Protein AF-Q2JN24-F1 (afdb_monomer)

pLDDT: mean 84.6, std 17.43, range [47.22, 97.81]

Sequence (107 aa):
MAVSRSPSNGSSRREQQHPQYATDRAALDELMVQAQERPLSEWVLAEVARLRIRYHGFPGAWDLQRDLDQILEQWGLSEEELFARTRQIHARGQVYDRSFSTRDDWA

Radius of gyration: 20.01 Å; Cα contacts (8 Å, |Δi|>4): 55; chains: 1; bounding box: 69×47×37 Å

Mean predicted aligned error: 10.12 Å

Structure (mmCIF, N/CA/C/O backbone):
data_AF-Q2JN24-F1
#
_entry.id   AF-Q2JN24-F1
#
loop_
_atom_site.group_PDB
_atom_site.id
_atom_site.type_symbol
_atom_site.label_atom_id
_atom_site.label_alt_id
_atom_site.label_comp_id
_atom_site.label_asym_id
_atom_site.label_entity_id
_atom_site.label_seq_id
_atom_site.pdbx_PDB_ins_code
_atom_site.Cartn_x
_atom_site.Cartn_y
_atom_site.Cartn_z
_atom_site.occupancy
_atom_site.B_iso_or_equiv
_atom_site.auth_seq_id
_atom_site.auth_comp_id
_atom_site.auth_asym_id
_atom_site.auth_atom_id
_atom_site.pdbx_PDB_model_num
ATOM 1 N N . MET A 1 1 ? -55.361 6.810 20.318 1.00 49.66 1 MET A N 1
ATOM 2 C CA . MET A 1 1 ? -54.562 5.567 20.323 1.00 49.66 1 MET A CA 1
ATOM 3 C C . MET A 1 1 ? -53.236 5.873 19.653 1.00 49.66 1 MET A C 1
ATOM 5 O O . MET A 1 1 ? -53.240 6.318 18.515 1.00 49.66 1 MET A O 1
ATOM 9 N N . ALA A 1 2 ? -52.140 5.762 20.401 1.00 53.38 2 ALA A N 1
ATOM 10 C CA . ALA A 1 2 ? -50.786 6.070 19.956 1.00 53.38 2 ALA A CA 1
ATOM 11 C C . ALA A 1 2 ? -50.109 4.808 19.406 1.00 53.38 2 ALA A C 1
ATOM 13 O O . ALA A 1 2 ? -50.192 3.767 20.049 1.00 53.38 2 ALA A O 1
ATOM 14 N N . VAL A 1 3 ? -49.391 4.920 18.288 1.00 53.66 3 VAL A N 1
ATOM 15 C CA . VAL A 1 3 ? -48.224 4.073 18.001 1.00 53.66 3 VAL A CA 1
ATOM 16 C C . VAL A 1 3 ? -47.130 4.977 17.452 1.00 53.66 3 VAL A C 1
ATOM 18 O O . VAL A 1 3 ? -47.131 5.391 16.295 1.00 53.66 3 VAL A O 1
ATOM 21 N N . SER A 1 4 ? -46.207 5.294 18.349 1.00 51.47 4 SER A N 1
ATOM 22 C CA . SER A 1 4 ? -44.875 5.791 18.054 1.00 51.47 4 SER A CA 1
ATOM 23 C C . SER A 1 4 ? -44.087 4.697 17.335 1.00 51.47 4 SER A C 1
ATOM 25 O O . SER A 1 4 ? -44.057 3.554 17.790 1.00 51.47 4 SER A O 1
ATOM 27 N N . ARG A 1 5 ? -43.390 5.039 16.251 1.00 52.41 5 ARG A N 1
ATOM 28 C CA . ARG A 1 5 ? -42.291 4.221 15.729 1.00 52.41 5 ARG A CA 1
ATOM 29 C C . ARG A 1 5 ? -41.040 5.088 15.694 1.00 52.41 5 ARG A C 1
ATOM 31 O O . ARG A 1 5 ? -40.846 5.887 14.786 1.00 52.41 5 ARG A O 1
ATOM 38 N N . SER A 1 6 ? -40.243 4.960 16.748 1.00 59.16 6 SER A N 1
ATOM 39 C CA . SER A 1 6 ? -38.880 5.487 16.826 1.00 59.16 6 SER A CA 1
ATOM 40 C C . SER A 1 6 ? -37.952 4.709 15.874 1.00 59.16 6 SER A C 1
ATOM 42 O O . SER A 1 6 ? -38.280 3.579 15.496 1.00 59.16 6 SER A O 1
ATOM 44 N N . PRO A 1 7 ? -36.832 5.315 15.438 1.00 56.44 7 PRO A N 1
ATOM 45 C CA . PRO A 1 7 ? -36.120 4.913 14.233 1.00 56.44 7 PRO A CA 1
ATOM 46 C C . PRO A 1 7 ? -35.262 3.660 14.435 1.00 56.44 7 PRO A C 1
ATOM 48 O O . PRO A 1 7 ? -34.842 3.321 15.540 1.00 56.44 7 PRO A O 1
ATOM 51 N N . SER A 1 8 ? -35.000 2.977 13.323 1.00 56.47 8 SER A N 1
ATOM 52 C CA . SER A 1 8 ? -34.111 1.825 13.220 1.00 56.47 8 SER A CA 1
ATOM 53 C C . SER A 1 8 ? -32.694 2.161 13.686 1.00 56.47 8 SER A C 1
ATOM 55 O O . SER A 1 8 ? -32.056 3.092 13.199 1.00 56.47 8 SER A O 1
ATOM 57 N N . ASN A 1 9 ? -32.242 1.345 14.632 1.00 51.03 9 ASN A N 1
ATOM 58 C CA . ASN A 1 9 ? -30.952 1.314 15.301 1.00 51.03 9 ASN A CA 1
ATOM 59 C C . ASN A 1 9 ? -29.770 1.427 14.313 1.00 51.03 9 ASN A C 1
ATOM 61 O O . ASN A 1 9 ? -29.404 0.455 13.649 1.00 51.03 9 ASN A O 1
ATOM 65 N N . GLY A 1 10 ? -29.171 2.615 14.208 1.00 50.03 10 GLY A N 1
ATOM 66 C CA . GLY A 1 10 ? -27.887 2.799 13.542 1.00 50.03 10 GLY A CA 1
ATOM 67 C C . GLY A 1 10 ? -26.821 2.083 14.359 1.00 50.03 10 GLY A C 1
ATOM 68 O O . GLY A 1 10 ? -26.444 2.549 15.429 1.00 50.03 10 GLY A O 1
ATOM 69 N N . SER A 1 11 ? -26.364 0.928 13.878 1.00 56.44 11 SER A N 1
ATOM 70 C CA . SER A 1 11 ? -25.221 0.239 14.470 1.00 56.44 11 SER A CA 1
ATOM 71 C C . SER A 1 11 ? -24.028 1.184 14.382 1.00 56.44 11 SER A C 1
ATOM 73 O O . SER A 1 11 ? -23.496 1.393 13.292 1.00 56.44 11 SER A O 1
ATOM 75 N N . SER A 1 12 ? -23.629 1.789 15.501 1.00 58.12 12 SER A N 1
ATOM 76 C CA . SER A 1 12 ? -22.343 2.465 15.618 1.00 58.12 12 SER A CA 1
ATOM 77 C C . SER A 1 12 ? -21.284 1.412 15.313 1.00 58.12 12 SER A C 1
ATOM 79 O O . SER A 1 12 ? -21.005 0.522 16.120 1.00 58.12 12 SER A O 1
ATOM 81 N N . ARG A 1 13 ? -20.799 1.414 14.068 1.00 65.75 13 ARG A N 1
ATOM 82 C CA . ARG A 1 13 ? -19.851 0.425 13.571 1.00 65.75 13 ARG A CA 1
ATOM 83 C C . ARG A 1 13 ? -18.543 0.697 14.308 1.00 65.75 13 ARG A C 1
ATOM 85 O O . ARG A 1 13 ? -17.789 1.581 13.922 1.00 65.75 13 ARG A O 1
ATOM 92 N N . ARG A 1 14 ? -18.365 0.027 15.451 1.00 77.38 14 ARG A N 1
ATOM 93 C CA . ARG A 1 14 ? -17.157 0.124 16.268 1.00 77.38 14 ARG A CA 1
ATOM 94 C C . ARG A 1 14 ? -15.974 -0.240 15.387 1.00 77.38 14 ARG A C 1
ATOM 96 O O . ARG A 1 14 ? -16.058 -1.210 14.634 1.00 77.38 14 ARG A O 1
ATOM 103 N N . GLU A 1 15 ? -14.927 0.565 15.481 1.00 85.88 15 GLU A N 1
ATOM 104 C CA . GLU A 1 15 ? -13.682 0.325 14.771 1.00 85.88 15 GLU A CA 1
ATOM 105 C C . GLU A 1 15 ? -13.173 -1.085 15.081 1.00 85.88 15 GLU A C 1
ATOM 107 O O . GLU A 1 15 ? -13.099 -1.498 16.242 1.00 85.88 15 GLU A O 1
ATOM 112 N N . GLN A 1 16 ? -12.903 -1.846 14.025 1.00 92.56 16 GLN A N 1
ATOM 113 C CA . GLN A 1 16 ? -12.388 -3.202 14.104 1.00 92.56 16 GLN A CA 1
ATOM 114 C C . GLN A 1 16 ? -10.874 -3.177 13.946 1.00 92.56 16 GLN A C 1
ATOM 116 O O . GLN A 1 16 ? -10.331 -2.444 13.121 1.00 92.56 16 GLN A O 1
ATOM 121 N N . GLN A 1 17 ? -10.190 -4.022 14.712 1.00 92.50 17 GLN A N 1
ATOM 122 C CA . GLN A 1 17 ? -8.755 -4.210 14.572 1.00 92.50 17 GLN A CA 1
ATOM 123 C C . GLN A 1 17 ? -8.486 -5.348 13.588 1.00 92.50 17 GLN A C 1
ATOM 125 O O . GLN A 1 17 ? -8.945 -6.474 13.788 1.00 92.50 17 GLN A O 1
ATOM 130 N N . HIS A 1 18 ? -7.755 -5.058 12.511 1.00 93.69 18 HIS A N 1
ATOM 131 C CA . HIS A 1 18 ? -7.354 -6.085 11.556 1.00 93.69 18 HIS A CA 1
ATOM 132 C C . HIS A 1 18 ? -6.244 -6.963 12.171 1.00 93.69 18 HIS A C 1
ATOM 134 O O . HIS A 1 18 ? -5.274 -6.413 12.695 1.00 93.69 18 HIS A O 1
ATOM 140 N N . PRO A 1 19 ? -6.316 -8.306 12.092 1.00 96.06 19 PRO A N 1
ATOM 141 C CA . PRO A 1 19 ? -5.311 -9.183 12.704 1.00 96.06 19 PRO A CA 1
ATOM 142 C C . PRO A 1 19 ? -3.881 -8.962 12.196 1.00 96.06 19 PRO A C 1
ATOM 144 O O . PRO A 1 19 ? -2.929 -9.183 12.934 1.00 96.06 19 PRO A O 1
ATOM 147 N N . GLN A 1 20 ? -3.724 -8.518 10.944 1.00 96.75 20 GLN A N 1
ATOM 148 C CA . GLN A 1 20 ? -2.410 -8.255 10.335 1.00 96.75 20 GLN A CA 1
ATOM 149 C C . GLN A 1 20 ? -1.989 -6.783 10.449 1.00 96.75 20 GLN A C 1
ATOM 151 O O . GLN A 1 20 ? -0.948 -6.419 9.918 1.00 96.75 20 GLN A O 1
ATOM 156 N N . TYR A 1 21 ? -2.760 -5.945 11.158 1.00 97.06 21 TYR A N 1
ATOM 157 C CA . TYR A 1 21 ? -2.519 -4.501 11.252 1.00 97.06 21 TYR A CA 1
ATOM 158 C C . TYR A 1 21 ? -1.080 -4.164 11.643 1.00 97.06 21 TYR A C 1
ATOM 160 O O . TYR A 1 21 ? -0.453 -3.345 10.989 1.00 97.06 21 TYR A O 1
ATOM 168 N N . ALA A 1 22 ? -0.537 -4.806 12.682 1.00 96.88 22 ALA A N 1
ATOM 169 C CA . ALA A 1 22 ? 0.804 -4.484 13.170 1.00 96.88 22 ALA A CA 1
ATOM 170 C C . ALA A 1 22 ? 1.883 -4.727 12.100 1.00 96.88 22 ALA A C 1
ATOM 172 O O . ALA A 1 22 ? 2.764 -3.894 11.904 1.00 96.88 22 ALA A O 1
ATOM 173 N N . THR A 1 23 ? 1.787 -5.847 11.383 1.00 97.44 23 THR A N 1
ATOM 174 C CA . THR A 1 23 ? 2.718 -6.196 10.305 1.00 97.44 23 THR A CA 1
ATOM 175 C C . THR A 1 23 ? 2.511 -5.314 9.078 1.00 97.44 23 THR A C 1
ATOM 177 O O . THR A 1 23 ? 3.482 -4.819 8.517 1.00 97.44 23 THR A O 1
ATOM 180 N N . ASP A 1 24 ? 1.259 -5.078 8.681 1.00 97.50 24 ASP A N 1
ATOM 181 C CA . ASP A 1 24 ? 0.931 -4.239 7.526 1.00 97.50 24 ASP A CA 1
ATOM 182 C C . ASP A 1 24 ? 1.319 -2.773 7.759 1.00 97.50 24 ASP A C 1
ATOM 184 O O . ASP A 1 24 ? 1.768 -2.115 6.828 1.00 97.50 24 ASP A O 1
ATOM 188 N N . ARG A 1 25 ? 1.187 -2.266 8.992 1.00 97.62 25 ARG A N 1
ATOM 189 C CA . ARG A 1 25 ? 1.629 -0.919 9.369 1.00 97.62 25 ARG A CA 1
ATOM 190 C C . ARG A 1 25 ? 3.138 -0.777 9.207 1.00 97.62 25 ARG A C 1
ATOM 192 O O . ARG A 1 25 ? 3.576 0.149 8.538 1.00 97.62 25 ARG A O 1
ATOM 199 N N . ALA A 1 26 ? 3.911 -1.714 9.758 1.00 97.50 26 ALA A N 1
ATOM 200 C CA . ALA A 1 26 ? 5.365 -1.709 9.612 1.00 97.50 26 ALA A CA 1
ATOM 201 C C . ALA A 1 26 ? 5.787 -1.791 8.134 1.00 97.50 26 ALA A C 1
ATOM 203 O O . ALA A 1 26 ? 6.636 -1.023 7.691 1.00 97.50 26 ALA A O 1
ATOM 204 N N . ALA A 1 27 ? 5.139 -2.661 7.352 1.00 96.44 27 ALA A N 1
ATOM 205 C CA . ALA A 1 27 ? 5.386 -2.758 5.916 1.00 96.44 27 ALA A CA 1
ATOM 206 C C . ALA A 1 27 ? 5.026 -1.459 5.172 1.00 96.44 27 ALA A C 1
ATOM 208 O O . ALA A 1 27 ? 5.757 -1.040 4.279 1.00 96.44 27 ALA A O 1
ATOM 209 N N . LEU A 1 28 ? 3.921 -0.799 5.536 1.00 97.50 28 LEU A N 1
ATOM 210 C CA . LEU A 1 28 ? 3.518 0.470 4.934 1.00 97.50 28 LEU A CA 1
ATOM 211 C C . LEU A 1 28 ? 4.502 1.597 5.252 1.00 97.50 28 LEU A C 1
ATOM 213 O O . LEU A 1 28 ? 4.842 2.362 4.353 1.00 97.50 28 LEU A O 1
ATOM 217 N N . ASP A 1 29 ? 4.996 1.672 6.487 1.00 97.25 29 ASP A N 1
ATOM 218 C CA . ASP A 1 29 ? 5.990 2.673 6.876 1.00 97.25 29 ASP A CA 1
ATOM 219 C C . ASP A 1 29 ? 7.280 2.523 6.035 1.00 97.25 29 ASP A C 1
ATOM 221 O O . ASP A 1 29 ? 7.829 3.515 5.553 1.00 97.25 29 ASP A O 1
ATOM 225 N N . GLU A 1 30 ? 7.725 1.289 5.760 1.00 96.00 30 GLU A N 1
ATOM 226 C CA . GLU A 1 30 ? 8.842 1.021 4.839 1.00 96.00 30 GLU A CA 1
ATOM 227 C C . GLU A 1 30 ? 8.508 1.390 3.382 1.00 96.00 30 GLU A C 1
ATOM 229 O O . GLU A 1 30 ? 9.326 2.005 2.685 1.00 96.00 30 GLU A O 1
ATOM 234 N N . LEU A 1 31 ? 7.296 1.067 2.916 1.00 95.81 31 LEU A N 1
ATOM 235 C CA . LEU A 1 31 ? 6.836 1.416 1.568 1.00 95.81 31 LEU A CA 1
ATOM 236 C C . LEU A 1 31 ? 6.786 2.925 1.348 1.00 95.81 31 LEU A C 1
ATOM 238 O O . LEU A 1 31 ? 7.113 3.369 0.255 1.00 95.81 31 LEU A O 1
ATOM 242 N N . MET A 1 32 ? 6.418 3.723 2.352 1.00 95.38 32 MET A N 1
ATOM 243 C CA . MET A 1 32 ? 6.380 5.186 2.240 1.00 95.38 32 MET A CA 1
ATOM 244 C C . MET A 1 32 ? 7.765 5.798 2.005 1.00 95.38 32 MET A C 1
ATOM 246 O O . MET A 1 32 ? 7.882 6.827 1.334 1.00 95.38 32 MET A O 1
ATOM 250 N N . VAL A 1 33 ? 8.821 5.171 2.527 1.00 94.75 33 VAL A N 1
ATOM 251 C CA . VAL A 1 33 ? 10.203 5.579 2.240 1.00 94.75 33 VAL A CA 1
ATOM 252 C C . VAL A 1 33 ? 10.550 5.235 0.792 1.00 94.75 33 VAL A C 1
ATOM 254 O O . VAL A 1 33 ? 10.968 6.109 0.035 1.00 94.75 33 VAL A O 1
ATOM 257 N N . GLN A 1 34 ? 10.290 3.995 0.370 1.00 93.62 34 GLN A N 1
ATOM 258 C CA . GLN A 1 34 ? 10.584 3.538 -0.995 1.00 93.62 34 GLN A CA 1
ATOM 259 C C . GLN A 1 34 ? 9.724 4.240 -2.060 1.00 93.62 34 GLN A C 1
ATOM 261 O O . GLN A 1 34 ? 10.161 4.443 -3.190 1.00 93.62 34 GLN A O 1
ATOM 266 N N . ALA A 1 35 ? 8.512 4.672 -1.708 1.00 91.94 35 ALA A N 1
ATOM 267 C CA . ALA A 1 35 ? 7.590 5.393 -2.584 1.00 91.94 35 ALA A CA 1
ATOM 268 C C . ALA A 1 35 ? 8.135 6.749 -3.061 1.00 91.94 35 ALA A C 1
ATOM 270 O O . ALA A 1 35 ? 7.629 7.302 -4.041 1.00 91.94 35 ALA A O 1
ATOM 271 N N . GLN A 1 36 ? 9.150 7.288 -2.380 1.00 92.50 36 GLN A N 1
ATOM 272 C CA . GLN A 1 36 ? 9.820 8.534 -2.751 1.00 92.50 36 GLN A CA 1
ATOM 273 C C . GLN A 1 36 ? 10.914 8.322 -3.807 1.00 92.50 36 GLN A C 1
ATOM 275 O O . GLN A 1 36 ? 11.341 9.288 -4.445 1.00 92.50 36 GLN A O 1
ATOM 280 N N . GLU A 1 37 ? 11.353 7.082 -4.025 1.00 90.75 37 GLU A N 1
ATOM 281 C CA . GLU A 1 37 ? 12.411 6.767 -4.978 1.00 90.75 37 GLU A CA 1
ATOM 282 C C . GLU A 1 37 ? 11.938 6.893 -6.433 1.00 90.75 37 GLU A C 1
ATOM 284 O O . GLU A 1 37 ? 10.770 6.688 -6.786 1.00 90.75 37 GLU A O 1
ATOM 289 N N . ARG A 1 38 ? 12.877 7.255 -7.314 1.00 84.25 38 ARG A N 1
ATOM 290 C CA . ARG A 1 38 ? 12.659 7.347 -8.761 1.00 84.25 38 ARG A CA 1
ATOM 291 C C . ARG A 1 38 ? 13.784 6.592 -9.486 1.00 84.25 38 ARG A C 1
ATOM 293 O O . ARG A 1 38 ? 14.948 6.900 -9.231 1.00 84.25 38 ARG A O 1
ATOM 300 N N . PRO A 1 39 ? 13.471 5.669 -10.418 1.00 86.12 39 PRO A N 1
ATOM 301 C CA . PRO A 1 39 ? 12.134 5.299 -10.901 1.00 86.12 39 PRO A CA 1
ATOM 302 C C . PRO A 1 39 ? 11.323 4.490 -9.876 1.00 86.12 39 PRO A C 1
ATOM 304 O O . PRO A 1 39 ? 11.886 3.856 -8.993 1.00 86.12 39 PRO A O 1
ATOM 307 N N . LEU A 1 40 ? 9.993 4.505 -10.012 1.00 87.06 40 LEU A N 1
ATOM 308 C CA . LEU A 1 40 ? 9.116 3.716 -9.145 1.00 87.06 40 LEU A CA 1
ATOM 309 C C . LEU A 1 40 ? 9.333 2.217 -9.388 1.00 87.06 40 LEU A C 1
ATOM 311 O O . LEU A 1 40 ? 9.248 1.764 -10.532 1.00 87.06 40 LEU A O 1
ATOM 315 N N . SER A 1 41 ? 9.546 1.454 -8.318 1.00 91.38 41 SER A N 1
ATOM 316 C CA . SER A 1 41 ? 9.674 -0.002 -8.391 1.00 91.38 41 SER A CA 1
ATOM 317 C C . SER A 1 41 ? 8.324 -0.680 -8.658 1.00 91.38 41 SER A C 1
ATOM 319 O O . SER A 1 41 ? 7.302 -0.341 -8.053 1.00 91.38 41 SER A O 1
ATOM 321 N N . GLU A 1 42 ? 8.324 -1.687 -9.536 1.00 92.38 42 GLU A N 1
ATOM 322 C CA . GLU A 1 42 ? 7.151 -2.527 -9.814 1.00 92.38 42 GLU A CA 1
ATOM 323 C C . GLU A 1 42 ? 6.669 -3.281 -8.560 1.00 92.38 42 GLU A C 1
ATOM 325 O O . GLU A 1 42 ? 5.464 -3.459 -8.373 1.00 92.38 42 GLU A O 1
ATOM 330 N N . TRP A 1 43 ? 7.593 -3.661 -7.670 1.00 92.62 43 T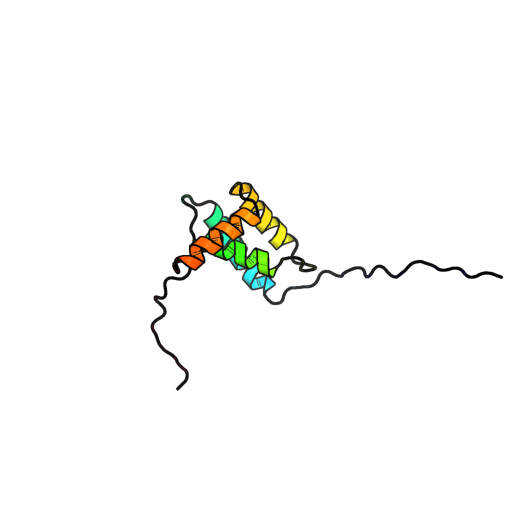RP A N 1
ATOM 331 C CA . TRP A 1 43 ? 7.273 -4.310 -6.397 1.00 92.62 43 TRP A CA 1
ATOM 332 C C . TRP A 1 43 ? 6.498 -3.374 -5.461 1.00 92.62 43 TRP A C 1
ATOM 334 O O . TRP A 1 43 ? 5.467 -3.764 -4.919 1.00 92.62 43 TRP A O 1
ATOM 344 N N . VAL A 1 44 ? 6.931 -2.113 -5.347 1.00 95.00 44 VAL A N 1
ATOM 345 C CA . VAL A 1 44 ? 6.265 -1.100 -4.509 1.00 95.00 44 VAL A CA 1
ATOM 346 C C . VAL A 1 44 ? 4.837 -0.841 -5.004 1.00 95.00 44 VAL A C 1
ATOM 348 O O . VAL A 1 44 ? 3.905 -0.799 -4.201 1.00 95.00 44 VAL A O 1
ATOM 351 N N . LEU A 1 45 ? 4.630 -0.748 -6.326 1.00 95.50 45 LEU A N 1
ATOM 352 C CA . LEU A 1 45 ? 3.288 -0.632 -6.917 1.00 95.50 45 LEU A CA 1
ATOM 353 C C . LEU A 1 45 ? 2.394 -1.822 -6.549 1.00 95.50 45 LEU A C 1
ATOM 355 O O . LEU A 1 45 ? 1.234 -1.635 -6.175 1.00 95.50 45 LEU A O 1
ATOM 359 N N . ALA A 1 46 ? 2.923 -3.042 -6.665 1.00 95.69 46 ALA A N 1
ATOM 360 C CA . ALA A 1 46 ? 2.178 -4.255 -6.352 1.00 95.69 46 ALA A CA 1
ATOM 361 C C . ALA A 1 46 ? 1.808 -4.332 -4.864 1.00 95.69 46 ALA A C 1
ATOM 363 O O . ALA A 1 46 ? 0.676 -4.682 -4.525 1.00 95.69 46 ALA A O 1
ATOM 364 N N . GLU A 1 47 ? 2.727 -3.950 -3.979 1.00 96.81 47 GLU A N 1
ATOM 365 C CA . GLU A 1 47 ? 2.527 -4.021 -2.536 1.00 96.81 47 GLU A CA 1
ATOM 366 C C . GLU A 1 47 ? 1.503 -2.990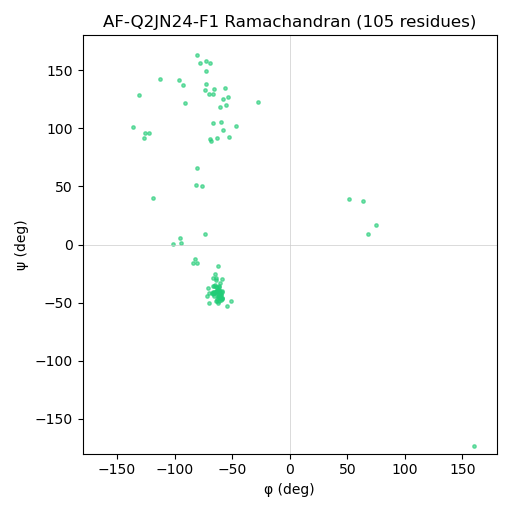 -2.037 1.00 96.81 47 GLU A C 1
ATOM 368 O O . GLU A 1 47 ? 0.601 -3.332 -1.264 1.00 96.81 47 GLU A O 1
ATOM 373 N N . VAL A 1 48 ? 1.559 -1.759 -2.558 1.00 97.75 48 VAL A N 1
ATOM 374 C CA . VAL A 1 48 ? 0.547 -0.725 -2.289 1.00 97.75 48 VAL A CA 1
ATOM 375 C C . VAL A 1 48 ? -0.830 -1.180 -2.774 1.00 97.75 48 VAL A C 1
ATOM 377 O O . VAL A 1 48 ? -1.803 -1.091 -2.024 1.00 97.75 48 VAL A O 1
ATOM 380 N N . ALA A 1 49 ? -0.928 -1.761 -3.976 1.00 97.38 49 ALA A N 1
ATOM 381 C CA . ALA A 1 49 ? -2.191 -2.316 -4.469 1.00 97.38 49 ALA A CA 1
ATOM 382 C C . ALA A 1 49 ? -2.716 -3.461 -3.590 1.00 97.38 49 ALA A C 1
ATOM 384 O O . ALA A 1 49 ? -3.916 -3.527 -3.315 1.00 97.38 49 ALA A O 1
ATOM 385 N N . ARG A 1 50 ? -1.835 -4.347 -3.111 1.00 97.06 50 ARG A N 1
ATOM 386 C CA . ARG A 1 50 ? -2.213 -5.452 -2.223 1.00 97.06 50 ARG A CA 1
ATOM 387 C C . ARG A 1 50 ? -2.801 -4.938 -0.910 1.00 97.06 50 ARG A C 1
ATOM 389 O O . ARG A 1 50 ? -3.854 -5.421 -0.491 1.00 97.06 50 ARG A O 1
ATOM 396 N N . LEU A 1 51 ? -2.138 -3.979 -0.260 1.00 97.81 51 LEU A N 1
ATOM 397 C CA . LEU A 1 51 ? -2.632 -3.376 0.983 1.00 97.81 51 LEU A CA 1
ATOM 398 C C . LEU A 1 51 ? -3.953 -2.639 0.752 1.00 97.81 51 LEU A C 1
ATOM 400 O O . LEU A 1 51 ? -4.884 -2.793 1.542 1.00 97.81 51 LEU A O 1
ATOM 404 N N . ARG A 1 52 ? -4.084 -1.931 -0.373 1.00 97.38 52 ARG A N 1
ATOM 405 C CA . ARG A 1 52 ? -5.326 -1.251 -0.743 1.00 97.38 52 ARG A CA 1
ATOM 406 C C . ARG A 1 52 ? -6.507 -2.211 -0.855 1.00 97.38 52 ARG A C 1
ATOM 408 O O . ARG A 1 52 ? -7.551 -1.962 -0.264 1.00 97.38 52 ARG A O 1
ATOM 415 N N . ILE A 1 53 ? -6.319 -3.338 -1.541 1.00 96.81 53 ILE A N 1
ATOM 416 C CA . ILE A 1 53 ? -7.342 -4.387 -1.667 1.00 96.81 53 ILE A CA 1
ATOM 417 C C . ILE A 1 53 ? -7.686 -4.982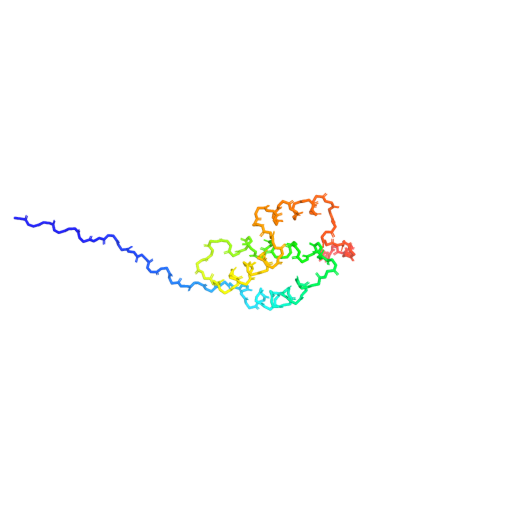 -0.298 1.00 96.81 53 ILE A C 1
ATOM 419 O O . ILE A 1 53 ? -8.861 -5.159 0.014 1.00 96.81 53 ILE A O 1
ATOM 423 N N . ARG A 1 54 ? -6.678 -5.273 0.534 1.00 97.25 54 ARG A N 1
ATOM 424 C CA . ARG A 1 54 ? -6.865 -5.873 1.865 1.00 97.25 54 ARG A CA 1
ATOM 425 C C . ARG A 1 54 ? -7.732 -5.009 2.781 1.00 97.25 54 ARG A C 1
ATOM 427 O O . ARG A 1 54 ? -8.575 -5.547 3.493 1.00 97.25 54 ARG A O 1
ATOM 434 N N . TYR A 1 55 ? -7.515 -3.696 2.772 1.00 96.88 55 TYR A N 1
ATOM 435 C CA . TYR A 1 55 ? -8.224 -2.755 3.642 1.00 96.88 55 TYR A CA 1
ATOM 436 C C . TYR A 1 55 ? -9.461 -2.121 2.986 1.00 96.88 55 TYR A C 1
ATOM 438 O O . TYR A 1 55 ? -10.150 -1.327 3.626 1.00 96.88 55 TYR A O 1
ATOM 446 N N . HIS A 1 56 ? -9.796 -2.487 1.744 1.00 95.19 56 HIS A N 1
ATOM 447 C CA . HIS A 1 56 ? -10.934 -1.916 1.027 1.00 95.19 56 HIS A CA 1
ATOM 448 C C . HIS A 1 56 ? -12.262 -2.181 1.756 1.00 95.19 56 HIS A C 1
ATOM 450 O O . HIS A 1 56 ? -12.679 -3.326 1.942 1.00 95.19 56 HIS A O 1
ATOM 456 N N . GLY A 1 57 ? -12.941 -1.108 2.174 1.00 92.00 57 GLY A N 1
ATOM 457 C CA . GLY A 1 57 ? -14.213 -1.188 2.899 1.00 92.00 57 GLY A CA 1
ATOM 458 C C . GLY A 1 57 ? -14.104 -1.783 4.309 1.00 92.00 57 GLY A C 1
ATOM 459 O O . GLY A 1 57 ? -15.135 -2.052 4.938 1.00 92.00 57 GLY A O 1
ATOM 460 N N . PHE A 1 58 ? -12.884 -1.992 4.819 1.00 93.75 58 PHE A N 1
ATOM 461 C CA . PHE A 1 58 ? -12.672 -2.512 6.162 1.00 93.75 58 PHE A CA 1
ATOM 462 C C . PHE A 1 58 ? -13.069 -1.449 7.202 1.00 93.75 58 PHE A C 1
ATOM 464 O O . PHE A 1 58 ? -12.637 -0.300 7.101 1.00 93.75 58 PHE A O 1
ATOM 471 N N . PRO A 1 59 ? -13.905 -1.786 8.204 1.00 92.88 59 PRO A N 1
ATOM 472 C CA . PRO A 1 59 ? -14.384 -0.823 9.191 1.00 92.88 59 PRO A CA 1
ATOM 473 C C . PRO A 1 59 ? -13.344 -0.566 10.298 1.00 92.88 59 PRO A C 1
ATOM 475 O O . PRO A 1 59 ? -13.580 -0.901 11.458 1.00 92.88 59 PRO A O 1
ATOM 478 N N . GLY A 1 60 ? -12.204 0.023 9.937 1.00 93.06 60 GLY A N 1
ATOM 479 C CA . GLY A 1 60 ? -11.074 0.363 10.809 1.00 93.06 60 GLY A CA 1
ATOM 480 C C . GLY A 1 60 ? -9.785 0.563 10.011 1.00 93.06 60 GLY A C 1
ATOM 481 O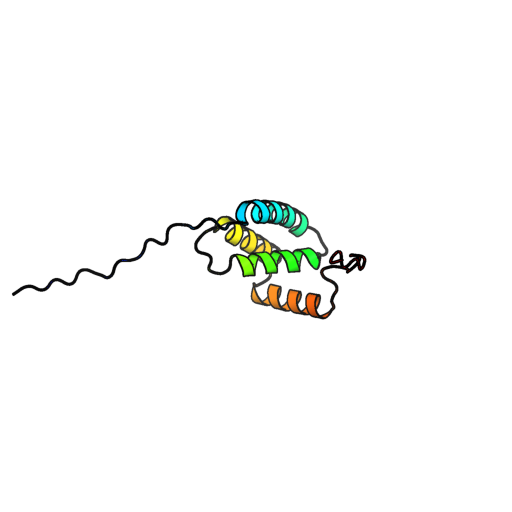 O . GLY A 1 60 ? -9.820 0.545 8.781 1.00 93.06 60 GLY A O 1
ATOM 482 N N . ALA A 1 61 ? -8.650 0.740 10.697 1.00 94.62 61 ALA A N 1
ATOM 483 C CA . ALA A 1 61 ? -7.350 0.988 10.050 1.00 94.62 61 ALA A CA 1
ATOM 484 C C . ALA A 1 61 ? -7.413 2.149 9.032 1.00 94.62 61 ALA A C 1
ATOM 486 O O . ALA A 1 61 ? -6.875 2.085 7.923 1.00 94.62 61 ALA A O 1
ATOM 487 N N . TRP A 1 62 ? -8.161 3.200 9.389 1.00 94.81 62 TRP A N 1
ATOM 488 C CA . TRP A 1 62 ? -8.368 4.380 8.545 1.00 94.81 62 TRP A CA 1
ATOM 489 C C . TRP A 1 62 ? -7.072 5.152 8.307 1.00 94.81 62 TRP A C 1
ATOM 491 O O . TRP A 1 62 ? -6.935 5.847 7.304 1.00 94.81 62 TRP A O 1
ATOM 501 N N . ASP A 1 63 ? -6.125 5.026 9.231 1.00 95.62 63 ASP A N 1
ATOM 502 C CA . ASP A 1 63 ? -4.775 5.553 9.115 1.00 95.62 63 ASP A CA 1
ATOM 503 C C . ASP A 1 63 ? -4.014 4.892 7.955 1.00 95.62 63 ASP A C 1
ATOM 505 O O . ASP A 1 63 ? -3.517 5.610 7.095 1.00 95.62 63 ASP A O 1
ATOM 509 N N . LEU A 1 64 ? -4.027 3.555 7.838 1.00 97.00 64 LEU A N 1
ATOM 510 C CA . LEU A 1 64 ? -3.414 2.850 6.700 1.00 97.00 64 LEU A CA 1
ATOM 511 C C . LEU A 1 64 ? -4.064 3.265 5.379 1.00 97.00 64 LEU A C 1
ATOM 513 O O . LEU A 1 64 ? -3.371 3.487 4.391 1.00 97.00 64 LEU A O 1
ATOM 517 N N . GLN A 1 65 ? -5.394 3.385 5.351 1.00 96.31 65 GLN A N 1
ATOM 518 C CA . GLN A 1 65 ? -6.111 3.810 4.145 1.00 96.31 65 GLN A CA 1
ATOM 519 C C . GLN A 1 65 ? -5.697 5.226 3.714 1.00 96.31 65 GLN A C 1
ATOM 521 O O . GLN A 1 65 ? -5.377 5.426 2.544 1.00 96.31 65 GLN A O 1
ATOM 526 N N . ARG A 1 66 ? -5.605 6.169 4.664 1.00 97.06 66 ARG A N 1
ATOM 527 C CA . ARG A 1 66 ? -5.129 7.539 4.412 1.00 97.06 66 ARG A CA 1
ATOM 528 C C . ARG A 1 66 ? -3.671 7.600 3.975 1.00 97.06 66 ARG A C 1
ATOM 530 O O . ARG A 1 66 ? -3.315 8.460 3.176 1.00 97.06 66 ARG A O 1
ATOM 537 N N . ASP A 1 67 ? -2.812 6.751 4.519 1.00 97.62 67 ASP A N 1
ATOM 538 C CA . ASP A 1 67 ? -1.400 6.713 4.133 1.00 97.62 67 ASP A CA 1
ATOM 539 C C . ASP A 1 67 ? -1.241 6.127 2.720 1.00 97.62 67 ASP A C 1
ATOM 541 O O . ASP A 1 67 ? -0.480 6.656 1.912 1.00 97.62 67 ASP A O 1
ATOM 545 N N . LEU A 1 68 ? -2.048 5.122 2.359 1.00 97.81 68 LEU A N 1
ATOM 546 C CA . LEU A 1 68 ? -2.141 4.630 0.981 1.00 97.81 68 LEU A CA 1
ATOM 547 C C . LEU A 1 68 ? -2.674 5.707 0.017 1.00 97.81 68 LEU A C 1
ATOM 549 O O . LEU A 1 68 ? -2.162 5.809 -1.095 1.00 97.81 68 LEU A O 1
ATOM 553 N N . ASP A 1 69 ? -3.657 6.520 0.428 1.00 97.50 69 ASP A N 1
ATOM 554 C CA . ASP A 1 69 ? -4.137 7.662 -0.371 1.00 97.50 69 ASP A CA 1
ATOM 555 C C . ASP A 1 69 ? -3.014 8.669 -0.640 1.00 97.50 69 ASP A C 1
ATOM 557 O O . ASP A 1 69 ? -2.786 9.044 -1.788 1.00 97.50 69 ASP A O 1
ATOM 561 N N . GLN A 1 70 ? -2.258 9.045 0.395 1.00 97.19 70 GLN A N 1
ATOM 562 C CA . GLN A 1 70 ? -1.135 9.983 0.274 1.00 97.19 70 GLN A CA 1
ATOM 563 C C . GLN A 1 70 ? -0.069 9.489 -0.711 1.00 97.19 70 GLN A C 1
ATOM 565 O O . GLN A 1 70 ? 0.456 10.274 -1.501 1.00 97.19 70 GLN A O 1
ATOM 570 N N . ILE A 1 71 ? 0.234 8.187 -0.702 1.00 96.88 71 ILE A N 1
ATOM 571 C CA . ILE A 1 71 ? 1.166 7.589 -1.666 1.00 96.88 71 ILE A CA 1
ATOM 572 C C . ILE A 1 71 ? 0.647 7.767 -3.104 1.00 96.88 71 ILE A C 1
ATOM 574 O O . ILE A 1 71 ? 1.404 8.164 -3.992 1.00 96.88 71 ILE A O 1
ATOM 578 N N . LEU A 1 72 ? -0.640 7.502 -3.348 1.00 96.94 72 LEU A N 1
ATOM 579 C CA . LEU A 1 72 ? -1.237 7.651 -4.678 1.00 96.94 72 LEU A CA 1
ATOM 580 C C . LEU A 1 72 ? -1.276 9.109 -5.138 1.00 96.94 72 LEU A C 1
ATOM 582 O O . LEU A 1 72 ? -0.930 9.392 -6.287 1.00 96.94 72 LEU A O 1
ATOM 586 N N . GLU A 1 73 ? -1.609 10.034 -4.238 1.00 96.56 73 GLU A N 1
ATOM 587 C CA . GLU A 1 73 ? -1.557 11.475 -4.493 1.00 96.56 73 GLU A CA 1
ATOM 588 C C . GLU A 1 73 ? -0.141 11.925 -4.873 1.00 96.56 73 GLU A C 1
ATOM 590 O O . GLU A 1 73 ? 0.043 12.619 -5.875 1.00 96.56 73 GLU A O 1
ATOM 595 N N . GLN A 1 74 ? 0.879 11.469 -4.140 1.00 95.12 74 GLN A N 1
ATOM 596 C CA . GLN A 1 74 ? 2.283 11.764 -4.436 1.00 95.12 74 GLN A CA 1
ATOM 597 C C . GLN A 1 74 ? 2.715 11.228 -5.810 1.00 95.12 74 GLN A C 1
ATOM 599 O O . GLN A 1 74 ? 3.538 11.836 -6.505 1.00 95.12 74 GLN A O 1
ATOM 604 N N . TRP A 1 75 ? 2.189 10.075 -6.215 1.00 95.62 75 TRP A N 1
ATOM 605 C CA . TRP A 1 75 ? 2.471 9.491 -7.523 1.00 95.62 75 TRP A CA 1
ATOM 606 C C . TRP A 1 75 ? 1.620 10.083 -8.650 1.00 95.62 75 TRP A C 1
ATOM 608 O O . TRP A 1 75 ? 1.951 9.858 -9.817 1.00 95.62 75 TRP A O 1
ATOM 618 N N . GLY A 1 76 ? 0.571 10.838 -8.314 1.00 96.38 76 GLY A N 1
ATOM 619 C CA . GLY A 1 76 ? -0.419 11.341 -9.260 1.00 96.38 76 GLY A CA 1
ATOM 620 C C . GLY A 1 76 ? -1.201 10.215 -9.934 1.00 96.38 76 GLY A C 1
ATOM 621 O O . GLY A 1 76 ? -1.438 10.296 -11.136 1.00 96.38 76 GLY A O 1
ATOM 622 N N . LEU A 1 77 ? -1.523 9.148 -9.193 1.00 96.81 77 LEU A N 1
ATOM 623 C CA . LEU A 1 77 ? -2.249 7.982 -9.703 1.00 96.81 77 LEU A CA 1
ATOM 624 C C . LEU A 1 77 ? -3.631 7.865 -9.075 1.00 96.81 77 LEU A C 1
ATOM 626 O O . LEU A 1 77 ? -3.795 8.074 -7.876 1.00 96.81 77 LEU A O 1
ATOM 630 N N . SER A 1 78 ? -4.607 7.441 -9.873 1.00 97.50 78 SER A N 1
ATOM 631 C CA . SER A 1 78 ? -5.874 6.930 -9.348 1.00 97.50 78 SER A CA 1
ATOM 632 C C . SER A 1 78 ? -5.746 5.468 -8.896 1.00 97.50 78 SER A C 1
ATOM 634 O O . SER A 1 78 ? -4.814 4.748 -9.272 1.00 97.50 78 SER A O 1
ATOM 636 N N . GLU A 1 79 ? -6.707 4.996 -8.100 1.00 96.38 79 GLU A N 1
ATOM 637 C CA .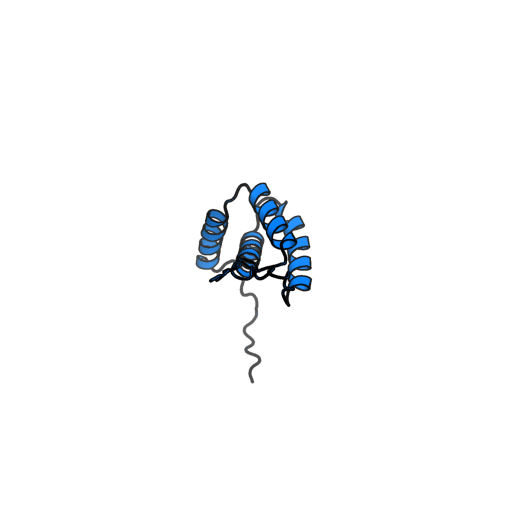 GLU A 1 79 ? -6.775 3.587 -7.697 1.00 96.38 79 GLU A CA 1
ATOM 638 C C . GLU A 1 79 ? -6.948 2.661 -8.916 1.00 96.38 79 GLU A C 1
ATOM 640 O O . GLU A 1 79 ? -6.313 1.608 -9.018 1.00 96.38 79 GLU A O 1
ATOM 645 N N . GLU A 1 80 ? -7.750 3.073 -9.897 1.00 97.25 80 GLU A N 1
ATOM 646 C CA . GLU A 1 80 ? -7.946 2.334 -11.142 1.00 97.25 80 GLU A CA 1
ATOM 647 C C . GLU A 1 80 ? -6.650 2.238 -11.952 1.00 97.25 80 GLU A C 1
ATOM 649 O O . GLU A 1 80 ? -6.343 1.173 -12.495 1.00 97.25 80 GLU A O 1
ATOM 654 N N . GLU A 1 81 ? -5.869 3.320 -12.016 1.00 97.75 81 GLU A N 1
ATOM 655 C CA . GLU A 1 81 ? -4.569 3.335 -12.690 1.00 97.75 81 GLU A CA 1
ATOM 656 C C . GLU A 1 81 ? -3.547 2.453 -11.975 1.00 97.75 81 GLU A C 1
ATOM 658 O O . GLU A 1 81 ? -2.823 1.699 -12.636 1.00 97.75 81 GLU A O 1
ATOM 663 N N . LEU A 1 82 ? -3.513 2.497 -10.638 1.00 97.38 82 LEU A N 1
ATOM 664 C CA . LEU A 1 82 ? -2.703 1.596 -9.821 1.00 97.38 82 LEU A CA 1
ATOM 665 C C . LEU A 1 82 ? -3.024 0.138 -10.170 1.00 97.38 82 LEU A C 1
ATOM 667 O O . LEU A 1 82 ? -2.124 -0.626 -10.522 1.00 97.38 82 LEU A O 1
ATOM 671 N N . PHE A 1 83 ? -4.302 -0.246 -10.134 1.00 97.31 83 PHE A N 1
ATOM 672 C CA . PHE A 1 83 ? -4.722 -1.613 -10.436 1.00 97.31 83 PHE A CA 1
ATOM 673 C C . PHE A 1 83 ? -4.488 -2.009 -11.895 1.00 97.31 83 PHE A C 1
ATOM 675 O O . PHE A 1 83 ? -4.133 -3.155 -12.175 1.00 97.31 83 PHE A O 1
ATOM 682 N N . ALA A 1 84 ? -4.656 -1.089 -12.844 1.00 96.81 84 ALA A N 1
ATOM 683 C CA . ALA A 1 84 ? -4.345 -1.354 -14.244 1.00 96.81 84 ALA A CA 1
ATOM 684 C C . ALA A 1 84 ? -2.853 -1.662 -14.433 1.00 96.81 84 ALA A C 1
ATOM 686 O O . ALA A 1 84 ? -2.509 -2.645 -15.096 1.00 96.81 84 ALA A O 1
ATOM 687 N N . ARG A 1 85 ? -1.968 -0.871 -13.812 1.00 95.00 85 ARG A N 1
ATOM 688 C CA . ARG A 1 85 ? -0.515 -1.083 -13.861 1.00 95.00 85 ARG A CA 1
ATOM 689 C C . ARG A 1 85 ? -0.121 -2.395 -13.196 1.00 95.00 85 ARG A C 1
ATOM 691 O O . ARG A 1 85 ? 0.581 -3.190 -13.812 1.00 95.00 85 ARG A O 1
ATOM 698 N N . THR A 1 86 ? -0.615 -2.682 -11.994 1.00 95.25 86 THR A N 1
ATOM 699 C CA . THR A 1 86 ? -0.246 -3.920 -11.288 1.00 95.25 86 THR A CA 1
ATOM 700 C C . THR A 1 86 ? -0.729 -5.175 -12.004 1.00 95.25 86 THR A C 1
ATOM 702 O O . THR A 1 86 ? 0.019 -6.149 -12.074 1.00 95.25 86 THR A O 1
ATOM 705 N N . ARG A 1 87 ? -1.897 -5.153 -12.661 1.00 94.19 87 ARG A N 1
ATOM 706 C CA . ARG A 1 87 ? -2.326 -6.252 -13.550 1.00 94.19 87 ARG A CA 1
ATOM 707 C C . ARG A 1 87 ? -1.339 -6.501 -14.691 1.00 94.19 87 ARG A C 1
ATOM 709 O O . ARG A 1 87 ? -1.058 -7.657 -14.994 1.00 94.19 87 ARG A O 1
ATOM 716 N N . GLN A 1 88 ? -0.796 -5.448 -15.308 1.00 93.31 88 GLN A N 1
ATOM 717 C CA . GLN A 1 88 ? 0.221 -5.595 -16.357 1.00 93.31 88 GLN A CA 1
ATOM 718 C C . GLN A 1 88 ? 1.515 -6.203 -15.806 1.00 93.31 88 GLN A C 1
ATOM 720 O O . GLN A 1 88 ? 2.089 -7.082 -16.446 1.00 93.31 88 GLN A O 1
ATOM 725 N N . ILE A 1 89 ? 1.948 -5.782 -14.616 1.00 89.94 89 ILE A N 1
ATOM 726 C CA . ILE A 1 89 ? 3.148 -6.322 -13.965 1.00 89.94 89 ILE A CA 1
ATOM 727 C C . ILE A 1 89 ? 2.956 -7.816 -13.646 1.00 89.94 89 ILE A C 1
ATOM 729 O O . ILE A 1 89 ? 3.797 -8.646 -13.996 1.00 89.94 89 ILE A O 1
ATOM 733 N N . HIS A 1 90 ? 1.813 -8.194 -13.066 1.00 87.19 90 HIS A N 1
ATOM 734 C CA . HIS A 1 90 ? 1.491 -9.597 -12.795 1.00 87.19 90 HIS A CA 1
ATOM 735 C C . HIS A 1 90 ? 1.374 -10.436 -14.073 1.00 87.19 90 HIS A C 1
ATOM 737 O O . HIS A 1 90 ? 1.824 -11.580 -14.082 1.00 87.19 90 HIS A O 1
ATOM 743 N N . ALA A 1 91 ? 0.844 -9.874 -15.165 1.00 88.38 91 ALA A N 1
ATOM 744 C CA . ALA A 1 91 ? 0.780 -10.557 -16.457 1.00 88.38 91 ALA A CA 1
ATOM 745 C C . ALA A 1 91 ? 2.172 -10.859 -17.044 1.00 88.38 91 ALA A C 1
ATOM 747 O O . ALA A 1 91 ? 2.329 -11.844 -17.762 1.00 88.38 91 ALA A O 1
ATOM 748 N N . ARG A 1 92 ? 3.187 -10.046 -16.722 1.00 85.06 92 ARG A N 1
ATOM 749 C CA . ARG A 1 92 ? 4.589 -10.281 -17.113 1.00 85.06 92 ARG A CA 1
ATOM 750 C C . ARG A 1 92 ? 5.311 -11.288 -16.209 1.00 85.06 92 ARG A C 1
ATOM 752 O O . ARG A 1 92 ? 6.364 -11.782 -16.593 1.00 85.06 92 ARG A O 1
ATOM 759 N N . GLY A 1 93 ? 4.768 -11.592 -15.026 1.00 73.75 93 GLY A N 1
ATOM 760 C CA . GLY A 1 93 ? 5.347 -12.546 -14.071 1.00 73.75 93 GLY A CA 1
ATOM 761 C C . GLY A 1 93 ? 6.572 -12.042 -13.293 1.00 73.75 93 GLY A C 1
ATOM 762 O O . GLY A 1 93 ? 7.285 -12.858 -12.722 1.00 73.75 93 GLY A O 1
ATOM 763 N N . GLN A 1 94 ? 6.825 -10.729 -13.263 1.00 63.12 94 GLN A N 1
ATOM 764 C CA . GLN A 1 94 ? 8.082 -10.133 -12.768 1.00 63.12 94 GLN A CA 1
ATOM 765 C C . GLN A 1 94 ? 8.007 -9.539 -11.343 1.00 63.12 94 GLN A C 1
ATOM 767 O O . GLN A 1 94 ? 9.004 -9.029 -10.850 1.00 63.12 94 GLN A O 1
ATOM 772 N N . VAL A 1 95 ? 6.858 -9.602 -10.650 1.00 62.88 95 VAL A N 1
ATOM 773 C CA . VAL A 1 95 ? 6.696 -8.958 -9.319 1.00 62.88 95 VAL A CA 1
ATOM 774 C C . VAL A 1 95 ? 7.551 -9.619 -8.235 1.00 62.88 95 VAL A C 1
ATOM 776 O O . VAL A 1 95 ? 8.126 -8.948 -7.384 1.00 62.88 95 VAL A 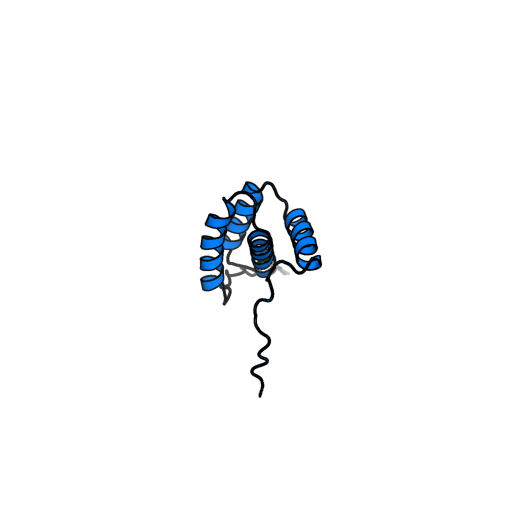O 1
ATOM 779 N N . TYR A 1 96 ? 7.601 -10.948 -8.256 1.00 62.69 96 TYR A N 1
ATOM 780 C CA . TYR A 1 96 ? 8.346 -11.763 -7.308 1.00 62.69 96 TYR A CA 1
ATOM 781 C C . TYR A 1 96 ? 9.229 -12.667 -8.151 1.00 62.69 96 TYR A C 1
ATOM 783 O O . TYR A 1 96 ? 8.767 -13.706 -8.629 1.00 62.69 96 TYR A O 1
ATOM 791 N N . ASP A 1 97 ? 10.455 -12.231 -8.429 1.00 55.12 97 ASP A N 1
ATOM 792 C CA . ASP A 1 97 ? 11.402 -13.067 -9.156 1.00 55.12 97 ASP A CA 1
ATOM 793 C C . ASP A 1 97 ? 11.534 -14.398 -8.397 1.00 55.12 97 ASP A C 1
ATOM 795 O O . ASP A 1 97 ? 11.830 -14.427 -7.199 1.00 55.12 97 ASP A O 1
ATOM 799 N N . ARG A 1 98 ? 11.194 -15.507 -9.060 1.00 50.12 98 ARG A N 1
ATOM 800 C CA . ARG A 1 98 ? 11.086 -16.847 -8.458 1.00 50.12 98 ARG A CA 1
ATOM 801 C C . ARG A 1 98 ? 12.468 -17.459 -8.216 1.00 50.12 98 ARG A C 1
ATOM 803 O O . ARG A 1 98 ? 12.702 -18.618 -8.542 1.00 50.12 98 ARG A O 1
ATOM 810 N N . SER A 1 99 ? 13.383 -16.732 -7.582 1.00 48.66 99 SER A N 1
ATOM 811 C CA . SER A 1 99 ? 14.593 -17.341 -7.019 1.00 48.66 99 SER A CA 1
ATOM 812 C C . SER A 1 99 ? 14.305 -18.152 -5.746 1.00 48.66 99 SER A C 1
ATOM 814 O O . SER A 1 99 ? 15.228 -18.646 -5.100 1.00 48.66 99 SER A O 1
ATOM 816 N N . PHE A 1 100 ? 13.027 -18.377 -5.407 1.00 47.88 100 PHE A N 1
ATOM 817 C CA . PHE A 1 100 ? 12.628 -19.465 -4.523 1.00 47.88 100 PHE A CA 1
ATOM 818 C C . PHE A 1 100 ? 12.871 -20.798 -5.239 1.00 47.88 100 PHE A C 1
ATOM 820 O O . PHE A 1 100 ? 12.024 -21.319 -5.964 1.00 47.88 100 PHE A O 1
ATOM 827 N N . SER A 1 101 ? 14.089 -21.307 -5.049 1.00 47.22 101 SER A N 1
ATOM 828 C CA . SER A 1 101 ? 14.471 -22.705 -5.213 1.00 47.22 101 SER A CA 1
ATOM 829 C C . SER A 1 101 ? 13.275 -23.622 -4.969 1.00 47.22 101 SER A 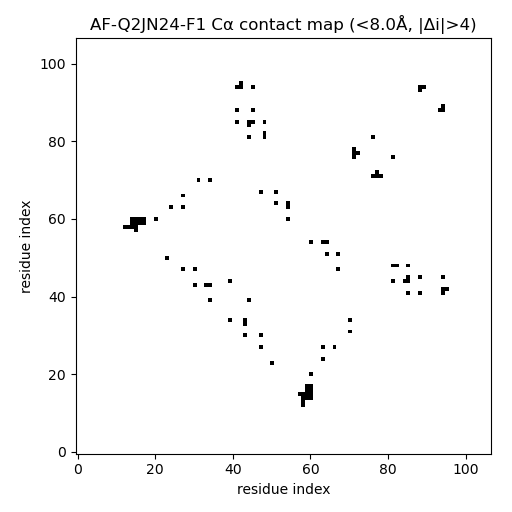C 1
ATOM 831 O O . SER A 1 101 ? 12.710 -23.621 -3.877 1.00 47.22 101 SER A O 1
ATOM 833 N N . THR A 1 102 ? 12.940 -24.438 -5.966 1.00 49.72 102 THR A N 1
ATOM 834 C CA . THR A 1 102 ? 12.082 -25.614 -5.825 1.00 49.72 102 THR A CA 1
ATOM 835 C C . THR A 1 102 ? 12.613 -26.504 -4.700 1.00 49.72 102 THR A C 1
ATOM 837 O O . THR A 1 102 ? 13.475 -27.354 -4.909 1.00 49.72 102 THR A O 1
ATOM 840 N N . ARG A 1 103 ? 12.109 -26.298 -3.488 1.00 53.88 103 ARG A N 1
ATOM 841 C CA . ARG A 1 103 ? 11.983 -27.344 -2.481 1.00 53.88 103 ARG A CA 1
ATOM 842 C C . ARG A 1 103 ? 10.535 -27.353 -2.042 1.00 53.88 103 ARG A C 1
ATOM 844 O O . ARG A 1 103 ? 10.103 -26.543 -1.231 1.00 53.88 103 ARG A O 1
ATOM 851 N N . ASP A 1 104 ? 9.785 -28.251 -2.663 1.00 56.09 104 ASP A N 1
ATOM 852 C CA . ASP A 1 104 ? 8.595 -28.812 -2.046 1.00 56.09 104 ASP A CA 1
ATOM 853 C C . ASP A 1 104 ? 9.065 -29.575 -0.799 1.00 56.09 104 ASP A C 1
ATOM 855 O O . ASP A 1 104 ? 9.453 -30.738 -0.880 1.00 56.09 104 ASP A O 1
ATOM 859 N N . ASP A 1 105 ? 9.085 -28.903 0.351 1.00 63.81 105 ASP A N 1
ATOM 860 C CA . ASP A 1 105 ? 9.350 -29.514 1.660 1.00 63.81 105 ASP A CA 1
ATOM 861 C C . ASP A 1 105 ? 8.065 -30.182 2.204 1.00 63.81 105 ASP A C 1
ATOM 863 O O . ASP A 1 105 ? 7.626 -29.919 3.322 1.00 63.81 105 ASP A O 1
ATOM 867 N N . TRP A 1 106 ? 7.427 -31.031 1.390 1.00 71.69 106 TRP A N 1
ATOM 868 C CA . TRP A 1 106 ? 6.247 -31.825 1.775 1.00 71.69 106 TRP A CA 1
ATOM 869 C C . TRP A 1 106 ? 6.513 -33.337 1.668 1.00 71.69 106 TRP A C 1
ATOM 871 O O . TRP A 1 106 ? 5.653 -34.086 1.202 1.00 71.69 106 TRP A O 1
ATOM 881 N N . ALA A 1 107 ? 7.708 -33.782 2.071 1.00 60.12 107 ALA A N 1
ATOM 882 C CA . ALA A 1 107 ? 8.070 -35.198 2.196 1.00 60.12 107 ALA A CA 1
ATOM 883 C C . ALA A 1 107 ? 8.190 -35.618 3.666 1.00 60.12 107 ALA A C 1
ATOM 885 O O . ALA A 1 107 ? 8.774 -34.838 4.453 1.00 60.12 107 ALA A O 1
#

Secondary structure (DSSP, 8-state):
-----PPP-----PPPPPTTHHHHHHHHHHHHHHTTSSSPPHHHHHHHHHHHHHHTT-SS-HHHHHHHHHHHHHHT--HHHHHHHHHHHHHHT-SS---S-------

Solvent-accessible surface area (backbone atoms only — not comparable to full-atom values): 6868 Å² total; per-residue (Å²): 139,89,81,86,80,80,79,84,82,77,75,76,78,67,74,45,84,61,92,57,44,74,61,52,4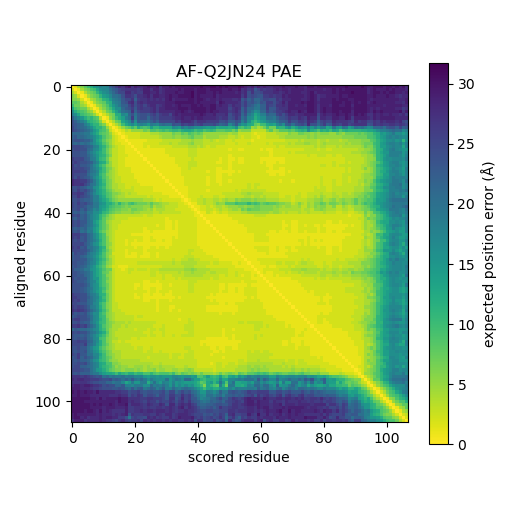9,54,52,48,60,53,45,60,60,57,68,71,47,84,79,78,53,69,50,60,52,42,50,54,51,52,52,50,62,72,52,58,90,46,64,38,64,61,65,60,55,52,52,54,48,51,54,30,60,75,69,72,47,52,72,67,54,50,51,53,51,38,52,54,42,58,74,70,60,63,64,64,73,76,79,71,70,94,66,86,87,83,126

Foldseek 3Di:
DDDDDDDDDDPPLPADDDPCLVVLVVVLVVLLVLLPDPPRDLLSLLSLLVLCVVCPVHRHPVVNVVSSVVSCVVVVH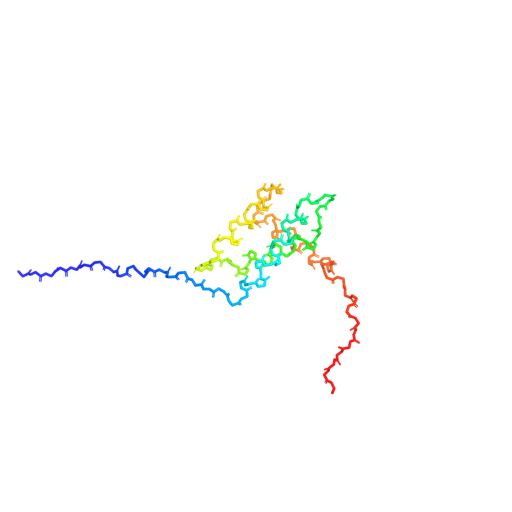DNVRSVVSNVVVVVVVPNDPPPVPDDPVPD